Protein AF-R5P6X7-F1 (afdb_monomer_lite)

Sequence (121 aa):
MRIIEIAGVQLVVSDKDYNYYWTRRNIGENSDAFKVACRRLLGLGPDSHSFDYGFIQLHIWGDNNKDQCIKKIHESGLIEYEEEWYKEQASPQLKGAAYTAQCEQALMQGLDDEFEDELEL

Radius of gyration: 16.65 Å; chains: 1; bounding box: 51×40×27 Å

Secondary structure (DSSP, 8-state):
-EEEEETTEEEEE-HHHHHHHHHHHTT-TTSHHHHHHHHHHTT--TT-----HHHHHHHB-S-S-HHHHHHHHHHTTTTT---HHHHS----S--THHHHHHHHHHHHTT--GGGSTTS--

Structure (mmCIF, N/CA/C/O backbone):
data_AF-R5P6X7-F1
#
_entry.id   AF-R5P6X7-F1
#
loop_
_atom_site.group_PDB
_atom_site.id
_atom_site.type_symbol
_atom_site.label_atom_id
_atom_site.label_alt_id
_atom_site.label_comp_id
_atom_site.label_asym_id
_atom_site.label_entity_id
_atom_site.label_seq_id
_atom_site.pdbx_PDB_ins_code
_atom_site.Cartn_x
_atom_site.Cartn_y
_atom_site.Cartn_z
_atom_site.occupancy
_atom_site.B_iso_or_equiv
_atom_site.auth_seq_id
_atom_site.auth_comp_id
_atom_site.auth_asym_id
_atom_site.auth_atom_id
_atom_site.pdbx_PDB_model_num
ATOM 1 N N . MET A 1 1 ? 6.385 -7.368 13.920 1.00 85.94 1 MET A N 1
ATOM 2 C CA . MET A 1 1 ? 6.481 -7.267 12.442 1.00 85.94 1 MET A CA 1
ATOM 3 C C . MET A 1 1 ? 5.642 -8.368 11.831 1.00 85.94 1 MET A C 1
ATOM 5 O O . MET A 1 1 ? 5.675 -9.485 12.338 1.00 85.94 1 MET A O 1
ATOM 9 N N . ARG A 1 2 ? 4.885 -8.055 10.781 1.00 93.88 2 ARG A N 1
ATOM 10 C CA . ARG A 1 2 ? 3.960 -8.979 10.113 1.00 93.88 2 ARG A CA 1
ATOM 11 C C . ARG A 1 2 ? 4.065 -8.837 8.603 1.00 93.88 2 ARG A C 1
ATOM 13 O O . ARG A 1 2 ? 4.622 -7.858 8.121 1.00 93.88 2 ARG A O 1
ATOM 20 N N . ILE A 1 3 ? 3.528 -9.816 7.884 1.00 94.06 3 ILE A N 1
ATOM 21 C CA . ILE A 1 3 ? 3.504 -9.828 6.423 1.00 94.06 3 ILE A CA 1
ATOM 22 C C . ILE A 1 3 ? 2.094 -9.466 5.959 1.00 94.06 3 ILE A C 1
ATOM 24 O O . ILE A 1 3 ? 1.114 -10.002 6.479 1.00 94.06 3 ILE A O 1
ATOM 28 N N . ILE A 1 4 ? 2.008 -8.562 4.990 1.00 93.81 4 ILE A N 1
ATOM 29 C CA . ILE A 1 4 ? 0.785 -8.242 4.246 1.00 93.81 4 ILE A CA 1
ATOM 30 C C . ILE A 1 4 ? 1.028 -8.444 2.752 1.00 93.81 4 ILE A C 1
ATOM 32 O O . ILE A 1 4 ? 2.177 -8.492 2.316 1.00 93.81 4 ILE A O 1
ATOM 36 N N . GLU A 1 5 ? -0.046 -8.535 1.973 1.00 92.94 5 GLU A N 1
ATOM 37 C CA . GLU A 1 5 ? 0.027 -8.607 0.515 1.00 92.94 5 GLU A CA 1
ATOM 38 C C . GLU A 1 5 ? -0.590 -7.351 -0.109 1.00 92.94 5 GLU A C 1
ATOM 40 O O . GLU A 1 5 ? -1.730 -6.989 0.194 1.00 92.94 5 GLU A O 1
ATOM 45 N N . ILE A 1 6 ? 0.170 -6.685 -0.978 1.00 91.50 6 ILE A N 1
ATOM 46 C CA . ILE A 1 6 ? -0.274 -5.539 -1.778 1.00 91.50 6 ILE A CA 1
ATOM 47 C C . ILE A 1 6 ? 0.088 -5.835 -3.232 1.00 91.50 6 ILE A C 1
ATOM 49 O O . ILE A 1 6 ? 1.246 -6.112 -3.526 1.00 91.50 6 ILE A O 1
ATOM 53 N N . ALA A 1 7 ? -0.894 -5.800 -4.139 1.00 89.50 7 ALA A N 1
ATOM 54 C CA . ALA A 1 7 ? -0.690 -6.063 -5.570 1.00 89.50 7 ALA A CA 1
ATOM 55 C C . ALA A 1 7 ? 0.058 -7.385 -5.877 1.00 89.50 7 ALA A C 1
ATOM 57 O O . ALA A 1 7 ? 0.870 -7.464 -6.800 1.00 89.50 7 ALA A O 1
ATOM 58 N N . GLY A 1 8 ? -0.178 -8.433 -5.077 1.00 89.50 8 GLY A N 1
ATOM 59 C CA . GLY A 1 8 ? 0.514 -9.720 -5.217 1.00 89.50 8 GLY A CA 1
ATOM 60 C C . GLY A 1 8 ? 1.989 -9.696 -4.792 1.00 89.50 8 GLY A C 1
ATOM 61 O O . GLY A 1 8 ? 2.763 -10.560 -5.216 1.00 89.50 8 GLY A O 1
ATOM 62 N N . VAL A 1 9 ? 2.394 -8.703 -3.992 1.00 91.31 9 VAL A N 1
ATOM 63 C CA . VAL A 1 9 ? 3.726 -8.575 -3.388 1.00 91.31 9 VAL A CA 1
ATOM 64 C C . VAL A 1 9 ? 3.611 -8.633 -1.872 1.00 91.31 9 VAL A C 1
ATOM 66 O O . VAL A 1 9 ? 2.813 -7.920 -1.265 1.00 91.31 9 VAL A O 1
ATOM 69 N N . GLN A 1 10 ? 4.438 -9.477 -1.256 1.00 93.88 10 GLN A N 1
ATOM 70 C CA . GLN A 1 10 ? 4.501 -9.622 0.193 1.00 93.88 10 GLN A CA 1
ATOM 71 C C . GLN A 1 10 ? 5.440 -8.579 0.799 1.00 93.88 10 GLN A C 1
ATOM 73 O O . GLN A 1 10 ? 6.613 -8.494 0.431 1.00 93.88 10 GLN A O 1
ATOM 78 N N . LEU A 1 11 ? 4.926 -7.804 1.750 1.00 91.94 11 LEU A N 1
ATOM 79 C CA . LEU A 1 11 ? 5.649 -6.727 2.421 1.00 91.94 11 LEU A CA 1
ATOM 80 C C . LEU A 1 11 ? 5.695 -6.980 3.927 1.00 91.94 11 LEU A C 1
ATOM 82 O O . LEU A 1 11 ? 4.683 -7.329 4.540 1.00 91.94 11 LEU A O 1
ATOM 86 N N . VAL A 1 12 ? 6.865 -6.776 4.528 1.00 93.38 12 VAL A N 1
ATOM 87 C CA . VAL A 1 12 ? 7.047 -6.732 5.978 1.00 93.38 12 VAL A CA 1
ATOM 88 C C . VAL A 1 12 ? 6.631 -5.362 6.480 1.00 93.38 12 VAL A C 1
ATOM 90 O O . VAL A 1 12 ? 7.155 -4.350 6.029 1.00 93.38 12 VAL A O 1
ATOM 93 N N . VAL A 1 13 ? 5.733 -5.329 7.456 1.00 89.12 13 VAL A N 1
ATOM 94 C CA . VAL A 1 13 ? 5.249 -4.094 8.078 1.00 89.12 13 VAL A CA 1
ATOM 95 C C . VAL A 1 13 ? 5.258 -4.194 9.604 1.00 89.12 13 VAL A C 1
ATOM 97 O O . VAL A 1 13 ? 5.359 -5.282 10.192 1.00 89.12 13 VAL A O 1
ATOM 100 N N . SER A 1 14 ? 5.164 -3.047 10.279 1.00 90.44 14 SER A N 1
ATOM 101 C CA . SER A 1 14 ? 5.011 -3.002 11.735 1.00 90.44 14 SER A CA 1
ATOM 102 C C . SER A 1 14 ? 3.643 -3.553 12.170 1.00 90.44 14 SER A C 1
ATOM 104 O O . SER A 1 14 ? 2.708 -3.639 11.377 1.00 90.44 14 SER A O 1
ATOM 106 N N . ASP A 1 15 ? 3.487 -3.922 13.446 1.00 91.38 15 ASP A N 1
ATOM 107 C CA . ASP A 1 15 ? 2.183 -4.375 13.960 1.00 91.38 15 ASP A CA 1
ATOM 108 C C . ASP A 1 15 ? 1.120 -3.260 13.909 1.00 91.38 15 ASP A C 1
ATOM 110 O O . ASP A 1 15 ? -0.058 -3.532 13.682 1.00 91.38 15 ASP A O 1
ATOM 114 N N . LYS A 1 16 ? 1.538 -1.994 14.045 1.00 88.00 16 LYS A N 1
ATOM 115 C CA . LYS A 1 16 ? 0.664 -0.823 13.885 1.00 88.00 16 LYS A CA 1
ATOM 116 C C . LYS A 1 16 ? 0.138 -0.719 12.454 1.00 88.00 16 LYS A C 1
ATOM 118 O O . LYS A 1 16 ? -1.063 -0.558 12.252 1.00 88.00 16 LYS A O 1
ATOM 123 N N . ASP A 1 17 ? 1.034 -0.842 11.484 1.00 89.75 17 ASP A N 1
ATOM 124 C CA . ASP A 1 17 ? 0.715 -0.756 10.060 1.00 89.75 17 ASP A CA 1
ATOM 125 C C . ASP A 1 17 ? -0.144 -1.929 9.595 1.00 89.75 17 ASP A C 1
ATOM 127 O O . ASP A 1 17 ? -1.094 -1.742 8.840 1.00 89.75 17 ASP A O 1
ATOM 131 N N . TYR A 1 18 ? 0.125 -3.126 10.116 1.00 92.31 18 TYR A N 1
ATOM 132 C CA . TYR A 1 18 ? -0.715 -4.298 9.897 1.00 92.31 18 TYR A CA 1
ATOM 133 C C . TYR A 1 18 ? -2.152 -4.070 10.379 1.00 92.31 18 TYR A C 1
ATOM 135 O O . TYR A 1 18 ? -3.104 -4.350 9.653 1.00 92.31 18 TYR A O 1
ATOM 143 N N . ASN A 1 19 ? -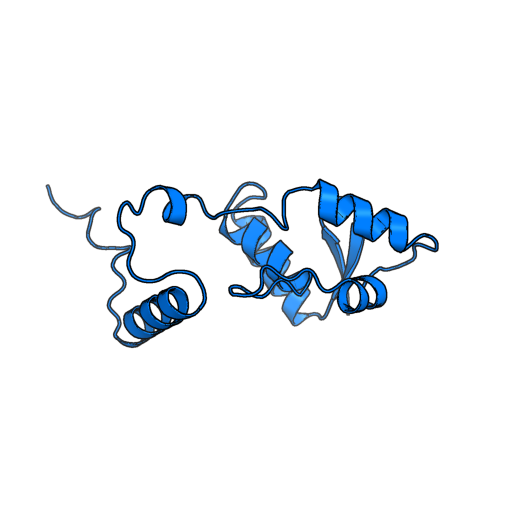2.323 -3.550 11.598 1.00 90.44 19 ASN A N 1
ATOM 144 C CA . ASN A 1 19 ? -3.653 -3.279 12.141 1.00 90.44 19 ASN A CA 1
ATOM 145 C C . ASN A 1 19 ? -4.374 -2.199 11.326 1.00 90.44 19 ASN A C 1
ATOM 147 O O . ASN A 1 19 ? -5.554 -2.347 11.024 1.00 90.44 19 ASN A O 1
ATOM 151 N N . TYR A 1 20 ? -3.663 -1.140 10.930 1.00 88.31 20 TYR A N 1
ATOM 152 C CA . TYR A 1 20 ? -4.217 -0.100 10.067 1.00 88.31 20 TYR A CA 1
ATOM 153 C C . TYR A 1 20 ? -4.670 -0.665 8.713 1.00 88.31 20 TYR A C 1
ATOM 155 O O . TYR A 1 20 ? -5.813 -0.440 8.318 1.00 88.31 20 TYR A O 1
ATOM 163 N N . TYR A 1 21 ? -3.823 -1.459 8.050 1.00 91.69 21 TYR A N 1
ATOM 164 C CA . TYR A 1 21 ? -4.148 -2.148 6.800 1.00 91.69 21 TYR A CA 1
ATOM 165 C C . TYR A 1 21 ? -5.430 -2.978 6.923 1.00 91.69 21 TYR A C 1
ATOM 167 O O . TYR A 1 21 ? -6.339 -2.829 6.111 1.00 91.69 21 TYR A O 1
ATOM 175 N N . TRP A 1 22 ? -5.543 -3.811 7.961 1.00 92.62 22 TRP A N 1
ATOM 176 C CA . TRP A 1 22 ? -6.706 -4.684 8.139 1.00 92.62 22 TRP A CA 1
ATOM 177 C C . TRP A 1 22 ? -7.991 -3.933 8.455 1.00 92.62 22 TRP A C 1
ATOM 179 O O . TRP A 1 22 ? -9.039 -4.269 7.906 1.00 92.62 22 TRP A O 1
ATOM 189 N N . THR A 1 23 ? -7.920 -2.888 9.279 1.00 90.00 23 THR A N 1
ATOM 190 C CA . THR A 1 23 ? -9.080 -2.032 9.549 1.00 90.00 23 THR A CA 1
ATOM 191 C C . THR A 1 23 ? -9.612 -1.412 8.260 1.00 90.00 23 THR A C 1
ATOM 193 O O . THR A 1 23 ? -10.821 -1.389 8.054 1.00 90.00 23 THR A O 1
ATOM 196 N N . ARG A 1 24 ? -8.727 -0.956 7.363 1.00 88.44 24 ARG A N 1
ATOM 197 C CA . ARG A 1 24 ? -9.131 -0.381 6.072 1.00 88.44 24 ARG A CA 1
ATOM 198 C C . ARG A 1 24 ? -9.591 -1.444 5.078 1.00 88.44 24 ARG A C 1
ATOM 200 O O . ARG A 1 24 ? -10.565 -1.221 4.373 1.00 88.44 24 ARG A O 1
ATOM 207 N N . ARG A 1 25 ? -8.975 -2.628 5.076 1.00 89.12 25 ARG A N 1
ATOM 208 C CA . ARG A 1 25 ? -9.400 -3.763 4.242 1.00 89.12 25 ARG A CA 1
ATOM 209 C C . ARG A 1 25 ? -10.823 -4.218 4.553 1.00 89.12 25 ARG A C 1
ATOM 211 O O . ARG A 1 25 ? -11.559 -4.551 3.631 1.00 89.12 25 ARG A O 1
ATOM 218 N N . ASN A 1 26 ? -11.225 -4.177 5.822 1.00 87.75 26 ASN A N 1
ATOM 219 C CA . ASN A 1 26 ? -12.580 -4.539 6.247 1.00 87.75 26 ASN A CA 1
ATOM 220 C C . ASN A 1 26 ? -13.669 -3.597 5.703 1.00 87.75 26 ASN A C 1
ATOM 222 O O . ASN A 1 26 ? -14.830 -3.991 5.670 1.00 87.75 26 ASN A O 1
ATOM 226 N N . ILE A 1 27 ? -13.307 -2.386 5.265 1.00 86.12 27 ILE A N 1
ATOM 227 C CA . ILE A 1 27 ? -14.220 -1.446 4.590 1.00 86.12 27 ILE A CA 1
ATOM 228 C C . ILE A 1 27 ? -14.471 -1.891 3.135 1.00 86.12 27 ILE A C 1
ATOM 230 O O . ILE A 1 27 ? -15.521 -1.610 2.567 1.00 86.12 27 ILE A O 1
ATOM 234 N N . GLY A 1 28 ? -13.537 -2.644 2.546 1.00 87.12 28 GLY A N 1
ATOM 235 C CA . GLY A 1 28 ? -13.636 -3.228 1.211 1.00 87.12 28 GLY A CA 1
ATOM 236 C C . GLY A 1 28 ? -12.401 -2.933 0.363 1.00 87.12 28 GLY A C 1
ATOM 237 O O . GLY A 1 28 ? -11.896 -1.813 0.347 1.00 87.12 28 GLY A O 1
ATOM 238 N N . GLU A 1 29 ? -11.927 -3.927 -0.389 1.00 86.38 29 GLU A N 1
ATOM 239 C CA . GLU A 1 29 ? -10.690 -3.826 -1.189 1.00 86.38 29 GLU A CA 1
ATOM 240 C C . GLU A 1 29 ? -10.790 -2.846 -2.368 1.00 86.38 29 GLU A C 1
ATOM 242 O O . GLU A 1 29 ? -9.781 -2.360 -2.871 1.00 86.38 29 GLU A O 1
ATOM 247 N N . ASN A 1 30 ? -12.009 -2.513 -2.790 1.00 85.88 30 ASN A N 1
ATOM 248 C CA . ASN A 1 30 ? -12.239 -1.511 -3.829 1.00 85.88 30 ASN A CA 1
ATOM 249 C C . ASN A 1 30 ? -12.415 -0.095 -3.268 1.00 85.88 30 ASN A C 1
ATOM 251 O O . ASN A 1 30 ? -12.437 0.844 -4.059 1.00 85.88 30 ASN A O 1
ATOM 255 N N . SER A 1 31 ? -12.518 0.061 -1.943 1.00 85.75 31 SER A N 1
ATOM 256 C CA . SER A 1 31 ? -12.702 1.369 -1.314 1.00 85.75 31 SER A CA 1
ATOM 257 C C . SER A 1 31 ? -11.450 2.233 -1.421 1.00 85.75 31 SER A C 1
ATOM 259 O O . SER A 1 31 ? -10.315 1.747 -1.330 1.00 85.75 31 SER A O 1
ATOM 261 N N . ASP A 1 32 ? -11.668 3.536 -1.527 1.00 85.06 32 ASP A N 1
ATOM 262 C CA . ASP A 1 32 ? -10.624 4.555 -1.488 1.00 85.06 32 ASP A CA 1
ATOM 263 C C . ASP A 1 32 ? -9.783 4.429 -0.223 1.00 85.06 32 ASP A C 1
ATOM 265 O O . ASP A 1 32 ? -8.557 4.376 -0.286 1.00 85.06 32 ASP A O 1
ATOM 269 N N . ALA A 1 33 ? -10.443 4.232 0.920 1.00 84.69 33 ALA A N 1
ATOM 270 C CA . ALA A 1 33 ? -9.797 4.057 2.214 1.00 84.69 33 ALA A CA 1
ATOM 271 C C . ALA A 1 33 ? -8.779 2.901 2.224 1.00 84.69 33 ALA A C 1
ATOM 273 O O . ALA A 1 33 ? -7.719 3.011 2.848 1.00 84.69 33 ALA A O 1
ATOM 274 N N . PHE A 1 34 ? -9.070 1.793 1.535 1.00 88.56 34 PHE A N 1
ATOM 275 C CA . PHE A 1 34 ? -8.132 0.681 1.403 1.00 88.56 34 PHE A CA 1
ATOM 276 C C . PHE A 1 34 ? -6.990 0.992 0.430 1.00 88.56 34 PHE A C 1
ATOM 278 O O . PHE A 1 34 ? -5.828 0.738 0.754 1.00 88.56 34 PHE A O 1
ATOM 285 N N . LYS A 1 35 ? -7.284 1.578 -0.735 1.00 87.44 35 LYS A N 1
ATOM 286 C CA . LYS A 1 35 ? -6.260 1.937 -1.733 1.00 87.44 35 LYS A CA 1
ATOM 287 C C . LYS A 1 35 ? -5.281 2.981 -1.186 1.00 87.44 35 LYS A C 1
ATOM 289 O O . LYS A 1 35 ? -4.070 2.828 -1.351 1.00 87.44 35 LYS A O 1
ATOM 294 N N . VAL A 1 36 ? -5.779 3.968 -0.443 1.00 84.00 36 VAL A N 1
ATOM 295 C CA . VAL A 1 36 ? -4.979 4.964 0.289 1.00 84.00 36 VAL A CA 1
ATOM 296 C C . VAL A 1 36 ? -4.115 4.298 1.358 1.00 84.00 36 VAL A C 1
ATOM 298 O O . VAL A 1 36 ? -2.930 4.611 1.488 1.00 84.00 36 VAL A O 1
ATOM 301 N N . ALA A 1 37 ? -4.657 3.326 2.096 1.00 86.69 37 ALA A N 1
ATOM 302 C CA . ALA A 1 37 ? -3.870 2.581 3.072 1.00 86.69 37 ALA A CA 1
ATOM 303 C C . ALA A 1 37 ? -2.729 1.794 2.416 1.00 86.69 37 ALA A C 1
ATOM 305 O O . ALA A 1 37 ? -1.602 1.827 2.911 1.00 86.69 37 ALA A O 1
ATOM 306 N N . CYS A 1 38 ? -2.991 1.141 1.283 1.00 89.19 38 CYS A N 1
ATOM 307 C CA . CYS A 1 38 ? -1.965 0.458 0.503 1.00 89.19 38 CYS A CA 1
ATOM 308 C C . CYS A 1 38 ? -0.872 1.429 0.042 1.00 89.19 38 CYS A C 1
ATOM 310 O O . CYS A 1 38 ? 0.307 1.156 0.254 1.00 89.19 38 CYS A O 1
ATOM 312 N N . ARG A 1 39 ? -1.250 2.589 -0.509 1.00 86.31 39 ARG A N 1
ATOM 313 C CA . ARG A 1 39 ? -0.309 3.644 -0.919 1.00 86.31 39 ARG A CA 1
ATOM 314 C C . ARG A 1 39 ? 0.592 4.083 0.229 1.00 86.31 39 ARG A C 1
ATOM 316 O O . ARG A 1 39 ? 1.814 4.018 0.108 1.00 86.31 39 ARG A O 1
ATOM 323 N N . ARG A 1 40 ? 0.004 4.405 1.382 1.00 82.62 40 ARG A N 1
ATOM 324 C CA . ARG A 1 40 ? 0.753 4.810 2.578 1.00 82.62 40 ARG A CA 1
ATOM 325 C C . ARG A 1 40 ? 1.830 3.797 2.963 1.00 82.62 40 ARG A C 1
ATOM 327 O O . ARG A 1 40 ? 2.944 4.182 3.307 1.00 82.62 40 ARG A O 1
ATOM 334 N N . LEU A 1 41 ? 1.503 2.508 2.907 1.00 85.69 41 LEU A N 1
ATOM 335 C CA . LEU A 1 41 ? 2.424 1.423 3.262 1.00 85.69 41 LEU A CA 1
ATOM 336 C C . LEU A 1 41 ? 3.505 1.176 2.211 1.00 85.69 41 LEU A C 1
ATOM 338 O O . LEU A 1 41 ? 4.559 0.641 2.538 1.00 85.69 41 LEU A O 1
ATOM 342 N N . LEU A 1 42 ? 3.277 1.615 0.976 1.00 85.56 42 LEU A N 1
ATOM 343 C CA . LEU A 1 42 ? 4.280 1.660 -0.083 1.00 85.56 42 LEU A CA 1
ATOM 344 C C . LEU A 1 42 ? 5.213 2.879 0.036 1.00 85.56 42 LEU A C 1
ATOM 346 O O . LEU A 1 42 ? 6.041 3.099 -0.842 1.00 85.56 42 LEU A O 1
ATOM 350 N N . GLY A 1 43 ? 5.089 3.692 1.090 1.00 77.00 43 GLY A N 1
ATOM 351 C CA . GLY A 1 43 ? 5.838 4.946 1.213 1.00 77.00 43 GLY A CA 1
ATOM 352 C C . GLY A 1 43 ? 5.314 6.052 0.291 1.00 77.00 43 GLY A C 1
ATOM 353 O O . GLY A 1 43 ? 5.873 7.148 0.257 1.00 77.00 43 GLY A O 1
ATOM 354 N N . LEU A 1 44 ? 4.203 5.800 -0.409 1.00 73.06 44 LEU A N 1
ATOM 355 C CA . LEU A 1 44 ? 3.416 6.823 -1.079 1.00 73.06 44 LEU A CA 1
ATOM 356 C C . LEU A 1 44 ? 2.596 7.495 0.020 1.00 73.06 44 LEU A C 1
ATOM 358 O O . LEU A 1 44 ? 1.491 7.069 0.355 1.00 73.06 44 LEU A O 1
ATOM 362 N N . GLY A 1 45 ? 3.199 8.476 0.691 1.00 54.44 45 GLY A N 1
ATOM 363 C CA . GLY A 1 45 ? 2.480 9.313 1.645 1.00 54.44 45 GLY A CA 1
ATOM 364 C C . GLY A 1 45 ? 1.180 9.861 1.033 1.00 54.44 45 GLY A C 1
ATOM 365 O O . GLY A 1 45 ? 1.066 9.915 -0.192 1.00 54.44 45 GLY A O 1
ATOM 366 N N . PRO A 1 46 ? 0.218 10.303 1.859 1.00 47.69 46 PRO A N 1
ATOM 367 C CA . PRO A 1 46 ? -1.004 10.944 1.359 1.00 47.69 46 PRO A CA 1
ATOM 368 C C . PRO A 1 46 ? -0.698 12.085 0.366 1.00 47.69 46 PRO A C 1
ATOM 370 O O . PRO A 1 46 ? -1.420 12.254 -0.608 1.00 47.69 46 PRO A O 1
ATOM 373 N N . ASP A 1 47 ? 0.450 12.760 0.531 1.00 44.81 47 ASP A N 1
ATOM 374 C CA . ASP A 1 47 ? 0.932 13.844 -0.339 1.00 44.81 47 ASP A CA 1
ATOM 375 C C . ASP A 1 47 ? 2.095 13.461 -1.282 1.00 44.81 47 ASP A C 1
ATOM 377 O O . ASP A 1 47 ? 2.616 14.315 -2.004 1.00 44.81 47 ASP A O 1
ATOM 381 N N . SER A 1 48 ? 2.552 12.202 -1.277 1.00 50.94 48 SER A N 1
ATOM 382 C CA . SER A 1 48 ? 3.711 11.755 -2.065 1.00 50.94 48 SER A CA 1
ATOM 383 C C . SER A 1 48 ? 3.278 10.844 -3.209 1.00 50.94 48 SER A C 1
ATOM 385 O O . SER A 1 48 ? 3.021 9.657 -3.026 1.00 50.94 48 SER A O 1
ATOM 387 N N . HIS A 1 49 ? 3.285 11.405 -4.417 1.00 55.84 49 HIS A N 1
ATOM 388 C CA . HIS A 1 49 ? 3.196 10.656 -5.676 1.00 55.84 49 HIS A CA 1
ATOM 389 C C . HIS A 1 49 ? 4.559 10.098 -6.118 1.00 55.84 49 HIS A C 1
ATOM 391 O O . HIS A 1 49 ? 4.656 9.384 -7.114 1.00 55.84 49 HIS A O 1
ATOM 397 N N . SER A 1 50 ? 5.635 10.440 -5.402 1.00 58.00 50 SER A N 1
ATOM 398 C CA . SER A 1 50 ? 6.963 9.899 -5.660 1.00 58.00 50 SER A CA 1
ATOM 399 C C . SER A 1 50 ? 7.084 8.521 -5.030 1.00 58.00 50 SER A C 1
ATOM 401 O O . SER A 1 50 ? 7.218 8.373 -3.816 1.00 58.00 50 SER A O 1
ATOM 403 N N . PHE A 1 51 ? 7.030 7.516 -5.892 1.00 71.94 51 PHE A N 1
ATOM 404 C CA . PHE A 1 51 ? 7.316 6.134 -5.563 1.00 71.94 51 PHE A CA 1
ATOM 405 C C . PHE A 1 51 ? 8.787 5.965 -5.159 1.00 71.94 51 PHE A C 1
ATOM 407 O O . PHE A 1 51 ? 9.691 6.104 -5.987 1.00 71.94 51 PHE A O 1
ATOM 414 N N . ASP A 1 52 ? 9.030 5.665 -3.882 1.00 75.50 52 ASP A N 1
ATOM 415 C CA . ASP A 1 52 ? 10.372 5.386 -3.371 1.00 75.50 52 ASP A CA 1
ATOM 416 C C . ASP A 1 52 ? 10.725 3.907 -3.583 1.00 75.50 52 ASP A C 1
ATOM 418 O O . ASP A 1 52 ? 10.397 3.019 -2.788 1.00 75.50 52 ASP A O 1
ATOM 422 N N . TYR A 1 53 ? 11.430 3.661 -4.689 1.00 80.69 53 TYR A N 1
ATOM 423 C CA . TYR A 1 53 ? 11.970 2.351 -5.049 1.00 80.69 53 TYR A CA 1
ATOM 424 C C . TYR A 1 53 ? 12.797 1.726 -3.916 1.00 80.69 53 TYR A C 1
ATOM 426 O O . TYR A 1 53 ? 12.645 0.537 -3.631 1.00 80.69 53 TYR A O 1
ATOM 434 N N . GLY A 1 54 ? 13.663 2.509 -3.265 1.00 81.75 54 GLY A N 1
ATOM 435 C CA . GLY A 1 54 ? 14.574 2.015 -2.233 1.00 81.75 54 GLY A 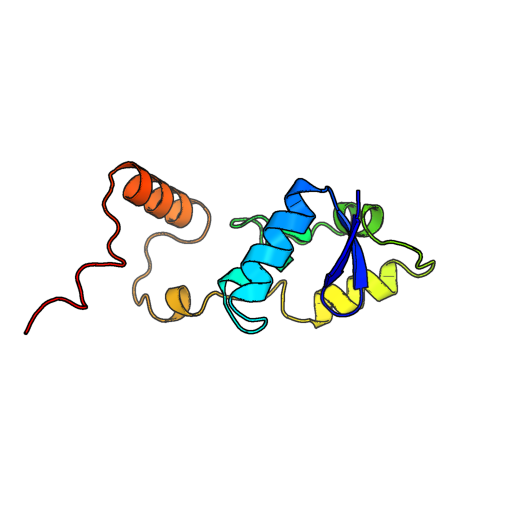CA 1
ATOM 436 C C . GLY A 1 54 ? 13.834 1.616 -0.961 1.00 81.75 54 GLY A C 1
ATOM 437 O O . GLY A 1 54 ? 14.117 0.564 -0.382 1.00 81.75 54 GLY A O 1
ATOM 438 N N . PHE A 1 55 ? 12.835 2.406 -0.565 1.00 84.62 55 PHE A N 1
ATOM 439 C CA . PHE A 1 55 ? 11.969 2.087 0.566 1.00 84.62 55 PHE A CA 1
ATOM 440 C C . PHE A 1 55 ? 11.253 0.746 0.366 1.00 84.62 55 PHE A C 1
ATOM 442 O O . PHE A 1 55 ? 11.365 -0.145 1.211 1.00 84.62 55 PHE A O 1
ATOM 449 N N . ILE A 1 56 ? 10.567 0.557 -0.764 1.00 85.12 56 ILE A N 1
ATOM 450 C CA . ILE A 1 56 ? 9.802 -0.673 -1.028 1.00 85.12 56 ILE A CA 1
ATOM 451 C C . ILE A 1 56 ? 10.731 -1.880 -1.131 1.00 85.12 56 ILE A C 1
ATOM 453 O O . ILE A 1 56 ? 10.433 -2.940 -0.576 1.00 85.12 56 ILE A O 1
ATOM 457 N N . GLN A 1 57 ? 11.895 -1.718 -1.766 1.00 87.19 57 GLN A N 1
ATOM 458 C CA . GLN A 1 57 ? 12.891 -2.780 -1.874 1.00 87.19 57 GLN A CA 1
ATOM 459 C C . GLN A 1 57 ? 13.312 -3.329 -0.501 1.00 87.19 57 GLN A C 1
ATOM 461 O O . GLN A 1 57 ? 13.546 -4.533 -0.361 1.00 87.19 57 GL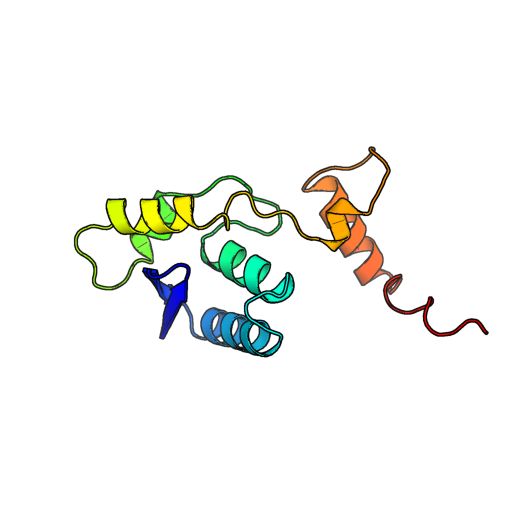N A O 1
ATOM 466 N N . LEU A 1 58 ? 13.392 -2.484 0.529 1.00 87.31 58 LEU A N 1
ATOM 467 C CA . LEU A 1 58 ? 13.724 -2.907 1.893 1.00 87.31 58 LEU A CA 1
ATOM 468 C C . LEU A 1 58 ? 12.581 -3.656 2.592 1.00 87.31 58 LEU A C 1
ATOM 470 O O . LEU A 1 58 ? 12.856 -4.500 3.443 1.00 87.31 58 LEU A O 1
ATOM 474 N N . HIS A 1 59 ? 11.330 -3.386 2.219 1.00 88.94 59 HIS A N 1
ATOM 475 C CA . HIS A 1 59 ? 10.148 -3.965 2.860 1.00 88.94 59 HIS A CA 1
ATOM 476 C C . HIS A 1 59 ? 9.651 -5.251 2.182 1.00 88.94 59 HIS A C 1
ATOM 478 O O . HIS A 1 59 ? 8.883 -5.985 2.796 1.00 88.94 59 HIS A O 1
ATOM 484 N N . ILE A 1 60 ? 10.094 -5.579 0.963 1.00 91.50 60 ILE A N 1
ATOM 485 C CA . ILE A 1 60 ? 9.742 -6.849 0.301 1.00 91.50 60 ILE A CA 1
ATOM 486 C C . ILE A 1 60 ? 10.242 -8.052 1.110 1.00 91.50 60 ILE A C 1
ATOM 488 O O . ILE A 1 60 ? 11.435 -8.178 1.406 1.00 91.50 60 ILE A O 1
ATOM 492 N N . TRP A 1 61 ? 9.321 -8.967 1.417 1.00 91.50 61 TRP A N 1
ATOM 493 C CA . TRP A 1 61 ? 9.608 -10.228 2.090 1.00 91.50 61 TRP A CA 1
ATOM 494 C C . TRP A 1 61 ? 9.913 -11.349 1.093 1.00 91.50 61 TRP A C 1
ATOM 496 O O . TRP A 1 61 ? 9.165 -11.558 0.143 1.00 91.50 61 TRP A O 1
ATOM 506 N N . GLY A 1 62 ? 10.966 -12.126 1.364 1.00 77.06 62 GLY A N 1
ATOM 507 C CA . GLY A 1 62 ? 11.165 -13.473 0.813 1.00 77.06 62 GLY A CA 1
ATOM 508 C C . GLY A 1 62 ? 11.491 -13.601 -0.682 1.00 77.06 62 GLY A C 1
ATOM 509 O O . GLY A 1 62 ? 11.977 -14.658 -1.075 1.00 77.06 62 GLY A O 1
ATOM 510 N N . ASP A 1 63 ? 11.265 -12.576 -1.509 1.00 74.56 63 ASP A N 1
ATOM 511 C CA . ASP A 1 63 ? 11.525 -12.647 -2.950 1.00 74.56 63 ASP A CA 1
ATOM 512 C C . ASP A 1 63 ? 12.952 -12.191 -3.307 1.00 74.56 63 ASP A C 1
ATOM 514 O O . ASP A 1 63 ? 13.410 -11.112 -2.912 1.00 74.56 63 ASP A O 1
ATOM 518 N N . ASN A 1 64 ? 13.655 -13.023 -4.082 1.00 68.75 64 ASN A N 1
ATOM 519 C CA . ASN A 1 64 ? 14.995 -12.727 -4.590 1.00 68.75 64 ASN A CA 1
ATOM 520 C C . ASN A 1 64 ? 14.950 -11.761 -5.783 1.00 68.75 64 ASN A C 1
ATOM 522 O O . ASN A 1 64 ? 15.965 -11.133 -6.083 1.00 68.75 64 ASN A O 1
ATOM 526 N N . ASN A 1 65 ? 13.797 -11.613 -6.451 1.00 88.50 65 ASN A N 1
ATOM 527 C CA . ASN A 1 65 ? 13.633 -10.703 -7.583 1.00 88.50 65 ASN A CA 1
ATOM 528 C C . ASN A 1 65 ? 12.828 -9.453 -7.205 1.00 88.50 65 ASN A C 1
ATOM 530 O O . ASN A 1 65 ? 11.717 -9.216 -7.685 1.00 88.50 65 ASN A O 1
ATOM 534 N N . LYS A 1 66 ? 13.414 -8.631 -6.329 1.00 88.19 66 LYS A N 1
ATOM 535 C CA . LYS A 1 66 ? 12.772 -7.412 -5.817 1.00 88.19 66 LYS A CA 1
ATOM 536 C C . LYS A 1 66 ? 12.368 -6.429 -6.920 1.00 88.19 66 LYS A C 1
ATOM 538 O O . LYS A 1 66 ? 11.333 -5.782 -6.791 1.00 88.19 66 LYS A O 1
ATOM 543 N N . ASP A 1 67 ? 13.122 -6.366 -8.017 1.00 89.44 67 ASP A N 1
ATOM 544 C CA . ASP A 1 67 ? 12.800 -5.510 -9.165 1.00 89.44 67 ASP A CA 1
ATOM 545 C C . ASP A 1 67 ? 11.480 -5.924 -9.828 1.00 89.44 67 ASP A C 1
ATOM 547 O O . ASP A 1 67 ? 10.653 -5.080 -10.176 1.00 89.44 67 ASP A O 1
ATOM 551 N N . GLN A 1 68 ? 11.229 -7.232 -9.949 1.00 90.75 68 GLN A N 1
ATOM 552 C CA . GLN A 1 68 ? 9.964 -7.737 -10.482 1.00 90.75 68 GLN A CA 1
ATOM 553 C C . GLN A 1 68 ? 8.790 -7.446 -9.541 1.00 90.75 68 GLN A C 1
ATOM 555 O O . GLN A 1 68 ? 7.704 -7.109 -10.011 1.00 90.75 68 GLN A O 1
ATOM 560 N N . CYS A 1 69 ? 8.985 -7.546 -8.225 1.00 90.56 69 CYS A N 1
ATOM 561 C CA . CYS A 1 69 ? 7.966 -7.157 -7.249 1.00 90.56 69 CYS A CA 1
ATOM 562 C C . CYS A 1 69 ? 7.616 -5.672 -7.369 1.00 90.56 69 CYS A C 1
ATOM 564 O O . CYS A 1 69 ? 6.446 -5.307 -7.439 1.00 90.56 69 CYS A O 1
ATOM 566 N N . ILE A 1 70 ? 8.632 -4.816 -7.443 1.00 88.50 70 ILE A N 1
ATOM 567 C CA . ILE A 1 70 ? 8.440 -3.379 -7.606 1.00 88.50 70 ILE A CA 1
ATOM 568 C C . ILE A 1 70 ? 7.677 -3.077 -8.901 1.00 88.50 70 ILE A C 1
ATOM 570 O O . ILE A 1 70 ? 6.727 -2.295 -8.884 1.00 88.50 70 ILE A O 1
ATOM 574 N N . LYS A 1 71 ? 8.013 -3.762 -9.998 1.00 90.00 71 LYS A N 1
ATOM 575 C CA . LYS A 1 71 ? 7.277 -3.648 -11.259 1.00 90.00 71 LYS A CA 1
ATOM 576 C C . LYS A 1 71 ? 5.797 -4.026 -11.112 1.00 90.00 71 LYS A C 1
ATOM 578 O O . LYS A 1 71 ? 4.954 -3.288 -11.606 1.00 90.00 71 LYS A O 1
ATOM 583 N N . LYS A 1 72 ? 5.461 -5.101 -10.385 1.00 91.06 72 LYS A N 1
ATOM 584 C CA . LYS A 1 72 ? 4.054 -5.467 -10.107 1.00 91.06 72 LYS A CA 1
ATOM 585 C C . LYS A 1 72 ? 3.305 -4.368 -9.355 1.00 91.06 72 LYS A C 1
ATOM 587 O O . LYS A 1 72 ? 2.153 -4.092 -9.669 1.00 91.06 72 LYS A O 1
ATOM 592 N N . ILE A 1 73 ? 3.953 -3.739 -8.373 1.00 89.25 73 ILE A N 1
ATOM 593 C CA . ILE A 1 73 ? 3.353 -2.622 -7.634 1.00 89.25 73 ILE A CA 1
ATOM 594 C C . ILE A 1 73 ? 3.127 -1.436 -8.575 1.00 89.25 73 ILE A C 1
ATOM 596 O O . ILE A 1 73 ? 2.052 -0.843 -8.549 1.00 89.25 73 ILE A O 1
ATOM 600 N N . HIS A 1 74 ? 4.089 -1.127 -9.442 1.00 86.50 74 HIS A N 1
ATOM 601 C CA . HIS A 1 74 ? 3.935 -0.062 -10.429 1.00 86.50 74 HIS A CA 1
ATOM 602 C C . HIS A 1 74 ? 2.807 -0.343 -11.432 1.00 86.50 74 HIS A C 1
ATOM 604 O O . HIS A 1 74 ? 2.044 0.551 -11.768 1.00 86.50 74 HIS A O 1
ATOM 610 N N . GLU A 1 75 ? 2.657 -1.585 -11.885 1.00 89.19 75 GLU A N 1
ATOM 611 C CA . GLU A 1 75 ? 1.604 -1.987 -12.830 1.00 89.19 75 GLU A CA 1
ATOM 612 C C . GLU A 1 75 ? 0.217 -2.121 -12.174 1.00 89.19 75 GLU A C 1
ATOM 614 O O . GLU A 1 75 ? -0.781 -2.281 -12.873 1.00 89.19 75 GLU A O 1
ATOM 619 N N . SER A 1 76 ? 0.127 -2.042 -10.842 1.00 87.81 76 SER A N 1
ATOM 620 C CA . SER A 1 76 ? -1.136 -2.191 -10.106 1.00 87.81 76 SER A CA 1
ATOM 621 C C . SER A 1 76 ? -2.075 -0.986 -10.199 1.00 87.81 76 SER A C 1
ATOM 623 O O . SER A 1 76 ? -3.234 -1.089 -9.801 1.00 87.81 76 SER A O 1
ATOM 625 N N . GLY A 1 77 ? -1.580 0.165 -10.664 1.00 85.00 77 GLY A N 1
ATOM 626 C CA . GLY A 1 77 ? -2.326 1.423 -10.681 1.00 85.00 77 GLY A CA 1
ATOM 627 C C . GLY A 1 77 ? -2.437 2.114 -9.316 1.00 85.00 77 GLY A C 1
ATOM 628 O O . GLY A 1 77 ? -3.044 3.175 -9.223 1.00 85.00 77 GLY A O 1
ATOM 629 N N . LEU A 1 78 ? -1.860 1.554 -8.241 1.00 84.50 78 LEU A N 1
ATOM 630 C CA . LEU A 1 78 ? -1.873 2.182 -6.910 1.00 84.50 78 LEU A CA 1
ATOM 631 C C . LEU A 1 78 ? -1.077 3.496 -6.870 1.00 84.50 78 LEU A C 1
ATOM 633 O O . LEU A 1 78 ? -1.406 4.377 -6.075 1.00 84.50 78 LEU A O 1
ATOM 637 N N . ILE A 1 79 ? -0.054 3.641 -7.718 1.00 77.38 79 ILE A N 1
ATOM 638 C CA . ILE A 1 79 ? 0.767 4.858 -7.803 1.00 77.38 79 ILE A CA 1
ATOM 639 C C . ILE A 1 79 ? -0.024 5.987 -8.471 1.00 77.38 79 ILE A C 1
ATOM 641 O O . ILE A 1 79 ? -0.070 7.096 -7.946 1.00 77.38 79 ILE A O 1
ATOM 645 N N . GLU A 1 80 ? -0.685 5.699 -9.593 1.00 73.19 80 GLU A N 1
ATOM 646 C CA . GLU A 1 80 ? -1.486 6.665 -10.358 1.00 73.19 80 GLU A CA 1
ATOM 647 C C . GLU A 1 80 ? -2.917 6.829 -9.827 1.00 73.19 80 GLU A C 1
ATOM 649 O O . GLU A 1 80 ? -3.706 7.584 -10.389 1.00 73.19 80 GLU A O 1
ATOM 654 N N . TYR A 1 81 ? -3.271 6.109 -8.764 1.00 72.31 81 TYR A N 1
ATOM 655 C CA . TYR A 1 81 ? -4.601 6.154 -8.179 1.00 72.31 81 TYR A CA 1
ATOM 656 C C . TYR A 1 81 ? -4.988 7.579 -7.740 1.00 72.31 81 TYR A C 1
ATOM 658 O O . TYR A 1 81 ? -4.240 8.245 -7.024 1.00 72.31 81 TYR A O 1
ATOM 666 N N . GLU A 1 82 ? -6.182 8.013 -8.135 1.00 70.75 82 GLU A N 1
ATOM 667 C CA . GLU A 1 82 ? -6.835 9.234 -7.659 1.00 70.75 82 GLU A CA 1
ATOM 668 C C . GLU A 1 82 ? -8.136 8.849 -6.956 1.00 70.75 82 GLU A C 1
ATOM 670 O O . GLU A 1 82 ? -8.927 8.067 -7.503 1.00 70.75 82 GLU A O 1
ATOM 675 N N . GLU A 1 83 ? -8.335 9.407 -5.763 1.00 72.12 83 GLU A N 1
ATOM 676 C CA . GLU A 1 83 ? -9.523 9.207 -4.933 1.00 72.12 83 GLU A CA 1
ATOM 677 C C . GLU A 1 83 ? -10.782 9.695 -5.667 1.00 72.12 83 GLU A C 1
ATOM 679 O O . GLU A 1 83 ? -10.763 10.716 -6.355 1.00 72.12 83 GLU A O 1
ATOM 684 N N . GLU A 1 84 ? -11.871 8.935 -5.588 1.00 69.12 84 GLU A N 1
ATOM 685 C CA . GLU A 1 84 ? -13.105 9.198 -6.329 1.00 69.12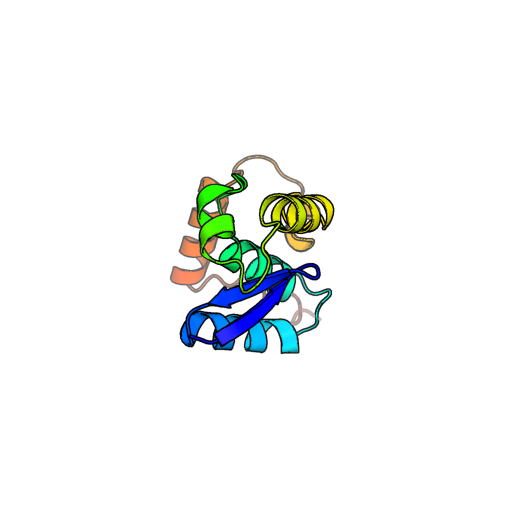 84 GLU A CA 1
ATOM 686 C C . GLU A 1 84 ? -13.754 10.512 -5.889 1.00 69.12 84 GLU A C 1
ATOM 688 O O . GLU A 1 84 ? -14.111 11.317 -6.748 1.00 69.12 84 GLU A O 1
ATOM 693 N N . TRP A 1 85 ? -13.772 10.798 -4.584 1.00 60.69 85 TRP A N 1
ATOM 694 C CA . TRP A 1 85 ? -14.281 12.065 -4.040 1.00 60.69 85 TRP A CA 1
ATOM 695 C C . TRP A 1 85 ? -13.503 13.295 -4.547 1.00 60.69 85 TRP A C 1
ATOM 697 O O . TRP A 1 85 ? -14.058 14.386 -4.656 1.00 60.69 85 TRP A O 1
ATOM 707 N N . TYR A 1 86 ? -12.231 13.130 -4.928 1.00 60.72 86 TYR A N 1
ATOM 708 C CA . TYR A 1 86 ? -11.407 14.205 -5.487 1.00 60.72 86 TYR A CA 1
ATOM 709 C C . TYR A 1 86 ? -11.730 14.493 -6.963 1.00 60.72 86 TYR A C 1
ATOM 711 O O . TYR A 1 86 ? -11.577 15.624 -7.427 1.00 60.72 86 TYR A O 1
ATOM 719 N N . LYS A 1 87 ? -12.218 13.499 -7.716 1.00 60.88 87 LYS A N 1
ATOM 720 C CA . LYS A 1 87 ? 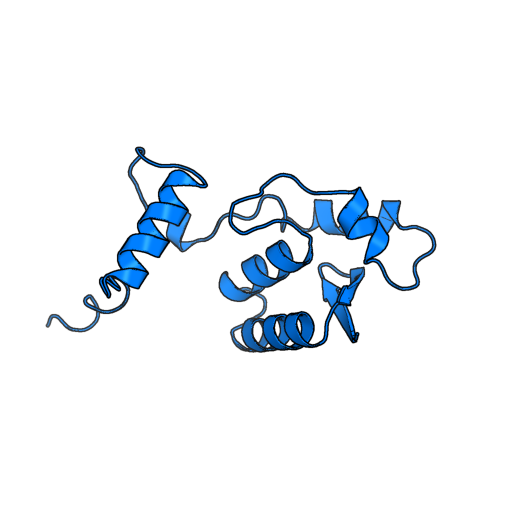-12.563 13.661 -9.143 1.00 60.88 87 LYS A CA 1
ATOM 721 C C . LYS A 1 87 ? -13.803 14.525 -9.354 1.00 60.88 87 LYS A C 1
ATOM 723 O O . LYS A 1 87 ? -13.942 15.138 -10.411 1.00 60.88 87 LYS A O 1
ATOM 728 N N . GLU A 1 88 ? -14.690 14.570 -8.364 1.00 56.53 88 GLU A N 1
ATOM 729 C CA . GLU A 1 88 ? -15.960 15.298 -8.429 1.00 56.53 88 GLU A CA 1
ATOM 730 C C . GLU A 1 88 ? -15.836 16.763 -7.975 1.00 56.53 88 GLU A C 1
ATOM 732 O O . GLU A 1 88 ? -16.705 17.582 -8.285 1.00 56.53 88 GLU A O 1
ATOM 737 N N . GLN A 1 89 ? -14.721 17.147 -7.336 1.00 54.50 89 GLN A N 1
ATOM 738 C CA . GLN A 1 89 ? -14.467 18.537 -6.952 1.00 54.50 89 GLN A CA 1
ATOM 739 C C . GLN A 1 89 ? -14.029 19.385 -8.154 1.00 54.50 89 GLN A C 1
ATOM 741 O O . GLN A 1 89 ? -12.848 19.597 -8.442 1.00 54.50 89 GLN A O 1
ATOM 746 N N . ALA A 1 90 ? -15.012 19.925 -8.871 1.00 52.38 90 ALA A N 1
ATOM 747 C CA . ALA A 1 90 ? -14.797 20.898 -9.931 1.00 52.38 90 ALA A CA 1
ATOM 748 C C . ALA A 1 90 ? -14.444 22.292 -9.367 1.00 52.38 90 ALA A C 1
ATOM 750 O O . ALA A 1 90 ? -15.286 23.182 -9.368 1.00 52.38 90 ALA A O 1
ATOM 751 N N . SER A 1 91 ? -13.196 22.529 -8.940 1.00 54.50 91 SER A N 1
ATOM 752 C CA . SER A 1 91 ? -12.572 23.865 -9.036 1.00 54.50 91 SER A CA 1
ATOM 753 C C . SER A 1 91 ? -11.065 23.855 -8.726 1.00 54.50 91 SER A C 1
ATOM 755 O O . SER A 1 91 ? -10.636 23.282 -7.727 1.00 54.50 91 SER A O 1
ATOM 757 N N . PRO A 1 92 ? -10.235 24.536 -9.541 1.00 60.38 92 PRO A N 1
ATOM 758 C CA . PRO A 1 92 ? -8.805 24.657 -9.327 1.00 60.38 92 PRO A CA 1
ATOM 759 C C . PRO A 1 92 ? -8.509 25.823 -8.382 1.00 60.38 92 PRO A C 1
ATOM 761 O O . PRO A 1 92 ? -8.723 26.981 -8.741 1.00 60.38 92 PRO A O 1
ATOM 764 N N . GLN A 1 93 ? -7.917 25.549 -7.222 1.00 51.94 93 GLN A N 1
ATOM 765 C CA . GLN A 1 93 ? -7.099 26.572 -6.559 1.00 51.94 93 GLN A CA 1
ATOM 766 C C . GLN A 1 93 ? -6.019 25.998 -5.649 1.00 51.94 93 GLN A C 1
ATOM 768 O O . GLN A 1 93 ? -4.930 26.565 -5.590 1.00 51.94 93 GLN A O 1
ATOM 773 N N . LEU A 1 94 ? -6.243 24.835 -5.041 1.00 54.16 94 LEU A N 1
ATOM 774 C CA . LEU A 1 94 ? -5.231 24.151 -4.242 1.00 54.16 94 LEU A CA 1
ATOM 775 C C . LEU A 1 94 ? -5.122 22.704 -4.718 1.00 54.16 94 LEU A C 1
ATOM 777 O O . LEU A 1 94 ? -6.119 22.009 -4.864 1.00 54.16 94 LEU A O 1
ATOM 781 N N . LYS A 1 95 ? -3.900 22.281 -5.044 1.00 57.34 95 LYS A N 1
ATOM 782 C CA . LYS A 1 95 ? -3.573 20.914 -5.461 1.00 57.34 95 LYS A CA 1
ATOM 783 C C . LYS A 1 95 ? -2.492 20.366 -4.541 1.00 57.34 95 LYS A C 1
ATOM 785 O O . LYS A 1 95 ? -1.618 21.118 -4.104 1.00 57.34 95 LYS A O 1
ATOM 790 N N . GLY A 1 96 ? -2.514 19.056 -4.309 1.00 60.53 96 GLY A N 1
ATOM 791 C CA . GLY A 1 96 ? -1.510 18.369 -3.493 1.00 60.53 96 GLY A CA 1
ATOM 792 C C . GLY A 1 96 ? -1.485 18.877 -2.049 1.00 60.53 96 GLY A C 1
ATOM 793 O O . GLY A 1 96 ? -2.526 19.202 -1.490 1.00 60.53 96 GLY A O 1
ATOM 794 N N . ALA A 1 97 ? -0.289 19.007 -1.470 1.00 49.94 97 ALA A N 1
ATOM 795 C CA . ALA A 1 97 ? -0.083 19.298 -0.045 1.00 49.94 97 ALA A CA 1
ATOM 796 C C . ALA A 1 97 ? -0.838 20.529 0.495 1.00 49.94 97 ALA A C 1
ATOM 798 O O . ALA A 1 97 ? -1.178 20.589 1.673 1.00 49.94 97 ALA A O 1
ATOM 799 N N . ALA A 1 98 ? -1.105 21.522 -0.356 1.00 50.47 98 ALA A N 1
ATOM 800 C CA . ALA A 1 98 ? -1.800 22.737 0.052 1.00 50.47 98 ALA A CA 1
ATOM 801 C C . ALA A 1 98 ? -3.314 22.520 0.252 1.00 50.47 98 ALA A C 1
ATOM 803 O O . ALA A 1 98 ? -3.934 23.245 1.023 1.00 50.47 98 ALA A O 1
ATOM 804 N N . TYR A 1 99 ? -3.888 21.512 -0.410 1.00 59.12 99 TYR A N 1
ATOM 805 C CA . TYR A 1 99 ? -5.279 21.100 -0.238 1.00 59.12 99 TYR A CA 1
ATOM 806 C C . TYR A 1 99 ? -5.433 20.159 0.966 1.00 59.12 99 TYR A C 1
ATOM 808 O O . TYR A 1 99 ? -6.284 20.389 1.817 1.00 59.12 99 TYR A O 1
ATOM 816 N N . THR A 1 100 ? -4.528 19.190 1.137 1.00 56.34 100 THR A N 1
ATOM 817 C CA . THR A 1 100 ? -4.526 18.305 2.316 1.00 56.34 100 THR A CA 1
ATOM 818 C C . THR A 1 100 ? -4.384 19.092 3.621 1.00 56.34 100 THR A C 1
ATOM 820 O O . THR A 1 100 ? -5.119 18.846 4.573 1.00 56.34 100 THR A O 1
ATOM 823 N N . ALA A 1 101 ? -3.508 20.104 3.657 1.00 60.00 101 ALA A N 1
ATOM 824 C CA . ALA A 1 101 ? -3.366 20.985 4.818 1.00 60.00 101 ALA A CA 1
ATOM 825 C C . ALA A 1 101 ? -4.645 21.790 5.120 1.00 60.00 101 ALA A C 1
ATOM 827 O O . ALA A 1 101 ? -4.927 22.082 6.282 1.00 60.00 101 ALA A O 1
ATOM 828 N N . GLN A 1 102 ? -5.425 22.133 4.090 1.00 62.66 102 GLN A N 1
ATOM 829 C CA . GLN A 1 102 ? -6.719 22.796 4.241 1.00 62.66 102 GLN A CA 1
ATOM 830 C C . GLN A 1 102 ? -7.764 21.834 4.826 1.00 62.66 102 GLN A C 1
ATOM 832 O O . GLN A 1 102 ? -8.458 22.204 5.771 1.00 62.66 102 GLN A O 1
ATOM 837 N N . CYS A 1 103 ? -7.830 20.595 4.333 1.00 56.03 103 CYS A N 1
ATOM 838 C CA . CYS A 1 103 ? -8.719 19.559 4.866 1.00 56.03 103 CYS A CA 1
ATOM 839 C C . CYS A 1 103 ? -8.364 19.182 6.314 1.00 56.03 103 CYS A C 1
ATOM 841 O O . CYS A 1 103 ? -9.248 19.099 7.161 1.00 56.03 103 CYS A O 1
ATOM 843 N N . GLU A 1 104 ? -7.076 19.027 6.645 1.00 58.84 104 GLU A N 1
ATOM 844 C CA . GLU A 1 104 ? -6.632 18.776 8.024 1.00 58.84 104 GLU A CA 1
ATOM 845 C C . GLU A 1 104 ? -6.969 19.947 8.962 1.00 58.84 104 GLU A C 1
ATOM 847 O O . GLU A 1 104 ? -7.365 19.724 10.108 1.00 58.84 104 GLU A O 1
ATOM 852 N N . GLN A 1 105 ? -6.862 21.196 8.489 1.00 59.09 105 GLN A N 1
ATOM 853 C CA . GLN A 1 105 ? -7.307 22.365 9.252 1.00 59.09 105 GLN A CA 1
ATOM 854 C C . GLN A 1 105 ? -8.825 22.394 9.458 1.00 59.09 105 GLN A C 1
ATOM 856 O O . GLN A 1 105 ? -9.256 22.740 10.558 1.00 59.09 105 GLN A O 1
ATOM 861 N N . ALA A 1 106 ? -9.621 22.024 8.453 1.00 55.56 106 ALA A N 1
ATOM 862 C CA . ALA A 1 106 ? -11.077 21.937 8.569 1.00 55.56 106 ALA A CA 1
ATOM 863 C C . ALA A 1 106 ? -11.494 20.868 9.599 1.00 55.56 106 ALA A C 1
ATOM 865 O O . ALA A 1 106 ? -12.247 21.162 10.529 1.00 55.56 106 ALA A O 1
ATOM 866 N N . LEU A 1 107 ? -10.868 19.686 9.545 1.00 55.22 107 LEU A N 1
ATOM 867 C CA . LEU A 1 107 ? -11.041 18.604 10.522 1.00 55.22 107 LEU A CA 1
ATOM 868 C C . LEU A 1 107 ? -10.663 19.022 11.952 1.00 55.22 107 LEU A C 1
ATOM 870 O O . LEU A 1 107 ? -11.386 18.718 12.900 1.00 55.22 107 LEU A O 1
ATOM 874 N N . MET A 1 108 ? -9.558 19.755 12.140 1.00 61.78 108 MET A N 1
ATOM 875 C CA . MET A 1 108 ? -9.185 20.288 13.462 1.00 61.78 108 MET A CA 1
ATOM 876 C C . MET A 1 108 ? -10.161 21.349 13.982 1.00 61.78 108 MET A C 1
ATOM 878 O O . MET A 1 108 ? -10.274 21.533 15.195 1.00 61.78 108 MET A O 1
ATOM 882 N N . GLN A 1 109 ? -10.848 22.054 13.084 1.00 57.22 109 GLN A N 1
ATOM 883 C CA . GLN A 1 109 ? -11.870 23.044 13.424 1.00 57.22 109 GLN A CA 1
ATOM 884 C C . GLN A 1 109 ? -13.255 22.417 13.637 1.00 57.22 109 GLN A C 1
ATOM 886 O O . GLN A 1 109 ? -14.188 23.138 13.983 1.00 57.22 109 GLN A O 1
ATOM 891 N N . GLY A 1 110 ? -13.384 21.091 13.494 1.00 51.25 110 GLY A N 1
ATOM 892 C CA . GLY A 1 110 ? -14.662 20.387 13.610 1.00 51.25 110 GLY A CA 1
ATOM 893 C C . GLY A 1 110 ? -15.639 20.721 12.482 1.00 51.25 110 GLY A C 1
ATOM 894 O O . GLY A 1 110 ? -16.832 20.491 12.637 1.00 51.25 110 GLY A O 1
ATOM 895 N N . LEU A 1 111 ? -15.136 21.283 11.380 1.00 51.28 111 LEU A N 1
ATOM 896 C CA . LEU A 1 111 ? -15.876 21.489 10.143 1.00 51.28 111 LEU A CA 1
ATOM 897 C C . LEU A 1 111 ? -15.725 20.204 9.330 1.00 51.28 111 LEU A C 1
ATOM 899 O O . LEU A 1 111 ? -14.856 20.088 8.466 1.00 51.28 111 LEU A O 1
ATOM 903 N N . ASP A 1 112 ? -16.482 19.192 9.737 1.00 48.81 112 ASP A N 1
ATOM 904 C CA . ASP A 1 112 ? -16.643 17.954 8.990 1.00 48.81 112 ASP A CA 1
ATOM 905 C C . ASP A 1 112 ? -17.802 18.173 8.011 1.00 48.81 112 ASP A C 1
ATOM 907 O O . ASP A 1 112 ? -18.960 17.926 8.341 1.00 48.81 112 ASP A O 1
ATOM 911 N N . ASP A 1 113 ? -17.502 18.708 6.824 1.00 49.59 113 ASP A N 1
ATOM 912 C CA . ASP A 1 113 ? -18.509 18.918 5.770 1.00 49.59 113 ASP A CA 1
ATOM 913 C C . ASP A 1 113 ? -19.048 17.575 5.213 1.00 49.59 113 ASP A C 1
ATOM 915 O O . ASP A 1 113 ? -19.946 17.567 4.376 1.00 49.59 113 ASP A O 1
ATOM 919 N N . GLU A 1 114 ? -18.549 16.420 5.679 1.00 49.56 114 GLU A N 1
ATOM 920 C CA . GLU A 1 114 ? -19.012 15.091 5.253 1.00 49.56 114 GLU A CA 1
ATOM 921 C C . GLU A 1 114 ? -20.271 14.580 5.989 1.00 49.56 114 GLU A C 1
ATOM 923 O O . GLU A 1 114 ? -20.674 13.437 5.772 1.00 49.56 114 GLU A O 1
ATOM 928 N N . PHE A 1 115 ? -20.939 15.394 6.823 1.00 43.62 115 PHE A N 1
ATOM 929 C CA . PHE A 1 115 ? -22.128 14.947 7.574 1.00 43.62 115 PHE A CA 1
ATOM 930 C C . PHE A 1 115 ? -23.287 15.955 7.734 1.00 43.62 115 PHE A C 1
ATOM 932 O O . PHE A 1 115 ? -24.055 15.825 8.689 1.00 43.62 115 PHE A O 1
ATOM 939 N N . GLU A 1 116 ? -23.498 16.908 6.817 1.00 44.06 116 GLU A N 1
ATOM 940 C CA . GLU A 1 116 ? -24.738 17.726 6.836 1.00 44.06 116 GLU A CA 1
ATOM 941 C C . GLU A 1 116 ? -25.713 17.515 5.659 1.00 44.06 116 GLU A C 1
ATOM 943 O O . GLU A 1 116 ? -26.890 17.834 5.809 1.00 44.06 116 GLU A O 1
ATOM 948 N N . ASP A 1 117 ? -25.336 16.841 4.566 1.00 46.41 117 ASP A N 1
ATOM 949 C CA . ASP A 1 117 ? -26.239 16.692 3.402 1.00 46.41 117 ASP A CA 1
ATOM 950 C C . ASP A 1 117 ? -27.162 15.447 3.420 1.00 46.41 117 ASP A C 1
ATOM 952 O O . ASP A 1 117 ? -27.904 15.210 2.468 1.00 46.41 117 ASP A O 1
ATOM 956 N N . GLU A 1 118 ? -27.212 14.670 4.513 1.00 45.03 118 GLU A N 1
ATOM 957 C CA . GLU A 1 118 ? -28.248 13.626 4.722 1.00 45.03 118 GLU A CA 1
ATOM 958 C C . GLU A 1 118 ? -29.382 14.056 5.676 1.00 45.03 118 GLU A C 1
ATOM 960 O O . GLU A 1 118 ? -30.206 13.235 6.089 1.00 45.03 118 GLU A O 1
ATOM 965 N N . LEU A 1 119 ? -29.469 15.346 6.020 1.00 43.62 119 LEU A N 1
ATOM 966 C CA . LEU A 1 119 ? -30.486 15.863 6.941 1.00 43.62 119 LEU A CA 1
ATOM 967 C C . LEU A 1 119 ? -31.191 17.143 6.465 1.00 43.62 119 LEU A C 1
ATOM 969 O O . LEU A 1 119 ? -31.599 17.949 7.293 1.00 43.62 119 LEU A O 1
ATOM 973 N N . GLU A 1 120 ? -31.462 17.295 5.166 1.00 37.84 120 GLU A N 1
ATOM 974 C CA . GLU A 1 120 ? -32.495 18.237 4.705 1.00 37.84 120 GLU A CA 1
ATOM 975 C C . GLU A 1 120 ? -33.501 17.600 3.721 1.00 37.84 120 GLU A C 1
ATOM 977 O O . GLU A 1 120 ? -33.262 17.498 2.522 1.00 37.84 120 GLU A O 1
ATOM 982 N N . LEU A 1 121 ? -34.663 17.258 4.312 1.00 38.88 121 LEU A N 1
ATOM 983 C CA . LEU A 1 121 ? -36.045 17.168 3.783 1.00 38.88 121 LEU A CA 1
ATOM 984 C C . LEU A 1 121 ? -36.445 16.057 2.791 1.00 38.88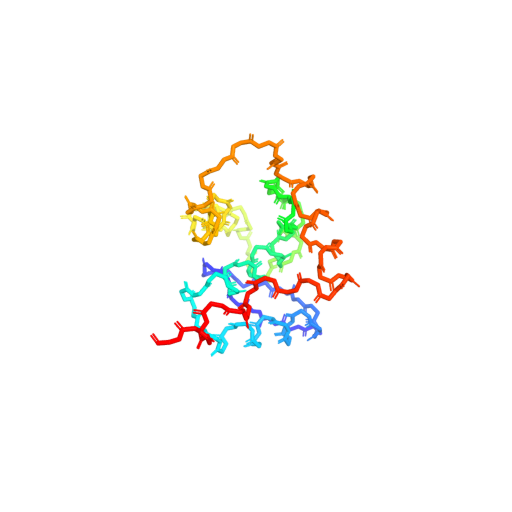 121 LEU A C 1
ATOM 986 O O . LEU A 1 121 ? -36.328 16.240 1.561 1.00 38.88 121 LEU A O 1
#

Foldseek 3Di:
DDWDDDLNFIFADDPVLVVCLVVQCVVDCPAPSNLQSSCVSQVNDPQRLDRDLVVRLVGTPDDPPSVVSVVSNVVPCSSVDDHPVVVPPPDDDDDGPRVVVVVVVCVVVVVPVVPDVVPDD

pLDDT: mean 74.36, std 16.94, range [37.84, 94.06]